Protein AF-A0AAW9EDI1-F1 (afdb_monomer_lite)

Structure (mmCIF, N/CA/C/O backbone):
data_AF-A0AAW9EDI1-F1
#
_entry.id   AF-A0AAW9EDI1-F1
#
loop_
_atom_site.group_PDB
_atom_site.id
_atom_site.type_symbol
_atom_site.label_atom_id
_atom_site.label_alt_id
_atom_site.label_comp_id
_atom_site.label_asym_id
_atom_site.label_entity_id
_atom_site.label_seq_id
_atom_site.pdbx_PDB_ins_code
_atom_site.Cartn_x
_atom_site.Cartn_y
_atom_site.Cartn_z
_atom_site.occupancy
_atom_site.B_iso_or_equiv
_atom_site.auth_seq_id
_atom_site.auth_comp_id
_atom_site.auth_asym_id
_atom_site.auth_atom_id
_atom_site.pdbx_PDB_model_num
ATOM 1 N N . ILE A 1 1 ? 14.212 -4.833 -11.832 1.00 52.66 1 ILE A N 1
ATOM 2 C CA . ILE A 1 1 ? 13.098 -3.894 -12.112 1.00 52.66 1 ILE A CA 1
ATOM 3 C C . ILE A 1 1 ? 11.802 -4.229 -11.341 1.00 52.66 1 ILE A C 1
ATOM 5 O O . ILE A 1 1 ? 11.236 -3.279 -10.820 1.00 52.66 1 ILE A O 1
ATOM 9 N N . PRO A 1 2 ? 11.341 -5.489 -11.134 1.00 60.62 2 PRO A N 1
ATOM 10 C CA . PRO A 1 2 ? 9.997 -5.732 -10.574 1.00 60.62 2 PRO A CA 1
ATOM 11 C C . PRO A 1 2 ? 9.852 -5.493 -9.057 1.00 60.62 2 PRO A C 1
ATOM 13 O O . PRO A 1 2 ? 8.770 -5.659 -8.518 1.00 60.62 2 PRO A O 1
ATOM 16 N N . SER A 1 3 ? 10.912 -5.096 -8.346 1.00 71.12 3 SER A N 1
ATOM 17 C CA . SER A 1 3 ? 10.846 -4.864 -6.891 1.00 71.12 3 SER A CA 1
ATOM 18 C C . SER A 1 3 ? 10.325 -3.466 -6.509 1.00 71.12 3 SER A C 1
ATOM 20 O O . SER A 1 3 ? 10.330 -3.113 -5.328 1.00 71.12 3 SER A O 1
ATOM 22 N N . ASN A 1 4 ? 9.935 -2.652 -7.492 1.00 87.38 4 ASN A N 1
ATOM 23 C CA . ASN A 1 4 ? 9.396 -1.315 -7.275 1.00 87.38 4 ASN A CA 1
ATOM 24 C C . ASN A 1 4 ? 7.876 -1.400 -7.027 1.00 87.38 4 ASN A C 1
ATOM 26 O O . ASN A 1 4 ? 7.164 -1.990 -7.834 1.00 87.38 4 ASN A O 1
ATOM 30 N N . LYS A 1 5 ? 7.373 -0.791 -5.942 1.00 91.81 5 LYS A N 1
ATOM 31 C CA . LYS A 1 5 ? 5.944 -0.840 -5.571 1.00 91.81 5 LYS A CA 1
ATOM 32 C C . LYS A 1 5 ? 5.029 -0.080 -6.533 1.00 91.81 5 LYS A C 1
ATOM 34 O O . LYS A 1 5 ? 3.834 -0.342 -6.524 1.00 91.81 5 LYS A O 1
ATOM 39 N N . ALA A 1 6 ? 5.571 0.763 -7.416 1.00 92.44 6 ALA A N 1
ATOM 40 C CA . ALA A 1 6 ? 4.813 1.367 -8.516 1.00 92.44 6 ALA A CA 1
ATOM 41 C C . ALA A 1 6 ? 4.198 0.334 -9.475 1.00 92.44 6 ALA A C 1
ATOM 43 O O . ALA A 1 6 ? 3.303 0.674 -10.240 1.00 92.44 6 ALA A O 1
ATOM 44 N N . ILE A 1 7 ? 4.653 -0.924 -9.454 1.00 94.19 7 ILE A N 1
ATOM 45 C CA . ILE A 1 7 ? 4.042 -1.981 -10.266 1.00 94.19 7 ILE A CA 1
ATOM 46 C C . ILE A 1 7 ? 2.662 -2.402 -9.744 1.00 94.19 7 ILE A C 1
ATOM 48 O O . ILE A 1 7 ? 1.868 -2.930 -10.511 1.00 94.19 7 ILE A O 1
ATOM 52 N N . LEU A 1 8 ? 2.366 -2.180 -8.460 1.00 95.06 8 LEU A N 1
ATOM 53 C CA . LEU A 1 8 ? 1.157 -2.697 -7.816 1.00 95.06 8 LEU A CA 1
ATOM 54 C C . LEU A 1 8 ? -0.128 -2.045 -8.359 1.00 95.06 8 LEU A C 1
ATOM 56 O O . LEU A 1 8 ? -1.003 -2.809 -8.764 1.00 95.06 8 LEU A O 1
ATOM 60 N N . PRO A 1 9 ? -0.226 -0.703 -8.504 1.00 94.62 9 PRO A N 1
ATOM 61 C CA . PRO A 1 9 ? -1.369 -0.094 -9.189 1.00 94.62 9 PRO A CA 1
ATOM 62 C C . PRO A 1 9 ? -1.560 -0.601 -10.620 1.00 94.62 9 PRO A C 1
ATOM 64 O O . PRO A 1 9 ? -2.677 -0.841 -11.065 1.00 94.62 9 PRO A O 1
ATOM 67 N N . ILE A 1 10 ? -0.459 -0.829 -11.343 1.00 94.50 10 ILE A N 1
ATOM 68 C CA . ILE A 1 10 ? -0.517 -1.344 -12.715 1.00 94.50 10 ILE A CA 1
ATOM 69 C C . ILE A 1 10 ? -1.047 -2.783 -12.734 1.00 94.50 10 ILE A C 1
ATOM 71 O O . ILE A 1 10 ? -1.882 -3.116 -13.569 1.00 94.50 10 ILE A O 1
ATOM 75 N N . LEU A 1 11 ? -0.602 -3.640 -11.811 1.00 95.00 11 LEU A N 1
ATOM 76 C CA . LEU A 1 11 ? -1.105 -5.012 -11.694 1.00 95.00 11 LEU A CA 1
ATOM 77 C C . LEU A 1 11 ? -2.592 -5.042 -11.343 1.00 95.00 11 LEU A C 1
ATOM 79 O O . LEU A 1 11 ? -3.317 -5.845 -11.921 1.00 95.00 11 LEU A O 1
ATOM 83 N N . TRP A 1 12 ? -3.042 -4.162 -10.450 1.00 95.00 12 TRP A N 1
ATOM 84 C CA . TRP A 1 12 ? -4.455 -4.044 -10.102 1.00 95.00 12 TRP A CA 1
ATOM 85 C C . TRP A 1 12 ? -5.308 -3.651 -11.312 1.00 95.00 12 TRP A C 1
ATOM 87 O O . TRP A 1 12 ? -6.292 -4.316 -11.615 1.00 95.00 12 TRP A O 1
ATOM 97 N N . GLN A 1 13 ? -4.872 -2.652 -12.085 1.00 93.38 13 GLN A N 1
ATOM 98 C CA . GLN A 1 13 ? -5.565 -2.231 -13.309 1.00 93.38 13 GLN A CA 1
ATOM 99 C C . GLN A 1 13 ? -5.601 -3.323 -14.387 1.00 93.38 13 GLN A C 1
ATOM 101 O O . GLN A 1 13 ? -6.581 -3.440 -15.120 1.00 93.38 13 GLN A O 1
ATOM 106 N N . LEU A 1 14 ? -4.537 -4.123 -14.503 1.00 96.00 14 LEU A N 1
ATOM 107 C CA . LEU A 1 14 ? -4.464 -5.217 -15.475 1.00 96.00 14 LEU A CA 1
ATOM 108 C C . LEU A 1 14 ? -5.265 -6.456 -15.048 1.00 96.00 14 LEU A C 1
ATOM 110 O O . LEU A 1 14 ? -5.705 -7.215 -15.912 1.00 96.00 14 LEU A O 1
ATOM 114 N N . PHE A 1 15 ? -5.450 -6.673 -13.742 1.00 96.00 15 PHE A N 1
ATOM 115 C CA . PHE A 1 15 ? -6.103 -7.858 -13.179 1.00 96.00 15 PHE A CA 1
ATOM 116 C C . PHE A 1 15 ? -7.068 -7.497 -12.021 1.00 96.00 15 PHE A C 1
ATOM 118 O O . PHE A 1 15 ? -6.839 -7.931 -10.890 1.00 96.00 15 PHE A O 1
ATOM 125 N N . PRO A 1 16 ? -8.156 -6.747 -12.289 1.00 86.44 16 PRO A N 1
ATOM 126 C CA . PRO A 1 16 ? -8.990 -6.087 -11.269 1.00 86.44 16 PRO A CA 1
ATOM 127 C C . PRO A 1 16 ? -9.769 -7.012 -10.317 1.00 86.44 16 PRO A C 1
ATOM 129 O O . PRO A 1 16 ? -10.260 -6.545 -9.298 1.00 86.44 16 PRO A O 1
ATOM 132 N N . ASP A 1 17 ? -9.845 -8.314 -10.605 1.00 86.88 17 ASP A N 1
ATOM 133 C CA . ASP A 1 17 ? -10.539 -9.312 -9.772 1.00 86.88 17 ASP A CA 1
ATOM 134 C C . ASP A 1 17 ? -9.613 -10.467 -9.350 1.00 86.88 17 ASP A C 1
ATOM 136 O O . ASP A 1 17 ? -10.049 -11.588 -9.071 1.00 86.88 17 ASP A O 1
ATOM 140 N N . ASN A 1 18 ? -8.296 -10.241 -9.365 1.00 94.19 18 ASN A N 1
ATOM 141 C CA . ASN A 1 18 ? -7.348 -11.267 -8.954 1.00 94.19 18 ASN A CA 1
ATOM 142 C C . ASN A 1 18 ? -7.421 -11.476 -7.428 1.00 94.19 18 ASN A C 1
ATOM 144 O O . ASN A 1 18 ? -7.142 -10.536 -6.687 1.00 94.19 18 ASN A O 1
ATOM 148 N N . PRO A 1 19 ? -7.686 -12.703 -6.937 1.00 94.19 19 PRO A N 1
ATOM 149 C CA . PRO A 1 19 ? -7.853 -12.972 -5.505 1.00 94.19 19 PRO A CA 1
ATOM 150 C C . PRO A 1 19 ? -6.570 -12.791 -4.676 1.00 94.19 19 PRO A C 1
ATOM 152 O O . PRO A 1 19 ? -6.612 -12.893 -3.454 1.00 94.19 19 PRO A O 1
ATOM 155 N N . TYR A 1 20 ? -5.424 -12.575 -5.325 1.00 95.12 20 TYR A N 1
ATOM 156 C CA . TYR A 1 20 ? -4.129 -12.352 -4.682 1.00 95.12 20 TYR A CA 1
ATOM 157 C C . TYR A 1 20 ? -3.645 -10.902 -4.774 1.00 95.12 20 TYR A C 1
ATOM 159 O O . TYR A 1 20 ? -2.556 -10.600 -4.279 1.00 95.12 20 TYR A O 1
ATOM 167 N N . LEU A 1 21 ? -4.401 -10.019 -5.432 1.00 95.56 21 LEU A N 1
ATOM 168 C CA . LEU A 1 21 ? -4.096 -8.596 -5.487 1.00 95.56 21 LEU A CA 1
ATOM 169 C C . LEU A 1 21 ? -4.999 -7.831 -4.525 1.00 95.56 21 LEU A C 1
ATOM 171 O O . LEU A 1 21 ? -6.145 -8.198 -4.298 1.00 95.56 21 LEU A O 1
ATOM 175 N N . LEU A 1 22 ? -4.435 -6.765 -3.973 1.00 95.81 22 LEU A N 1
ATOM 176 C CA . LEU A 1 22 ? -5.133 -5.807 -3.129 1.00 95.81 22 LEU A CA 1
ATOM 177 C C . LEU A 1 22 ? -5.287 -4.509 -3.910 1.00 95.81 22 LEU A C 1
ATOM 179 O O . LEU A 1 22 ? -4.379 -4.157 -4.680 1.00 95.81 22 LEU A O 1
ATOM 183 N N . ASP A 1 23 ? -6.389 -3.793 -3.683 1.00 95.31 23 ASP A N 1
ATOM 184 C CA . ASP A 1 23 ? -6.621 -2.508 -4.339 1.00 95.31 23 ASP A CA 1
ATOM 185 C C . ASP A 1 23 ? -5.440 -1.577 -4.053 1.00 95.31 23 ASP A C 1
ATOM 187 O O . ASP A 1 23 ? -5.025 -1.407 -2.904 1.00 95.31 23 ASP A O 1
ATOM 191 N N . THR A 1 24 ? -4.811 -1.060 -5.107 1.00 96.56 24 THR A N 1
ATOM 192 C CA . THR A 1 24 ? -3.611 -0.236 -4.980 1.00 96.56 24 THR A CA 1
ATOM 193 C C . THR A 1 24 ? -3.647 0.918 -5.963 1.00 96.56 24 THR A C 1
ATOM 195 O O . THR A 1 24 ? -3.798 0.714 -7.162 1.00 96.56 24 THR A O 1
ATOM 198 N N . GLU A 1 25 ? -3.407 2.128 -5.467 1.00 96.69 25 GLU A N 1
ATOM 199 C CA . GLU A 1 25 ? -3.447 3.358 -6.254 1.00 96.69 25 GLU A CA 1
ATOM 200 C C . GLU A 1 25 ? -2.281 4.291 -5.904 1.00 96.69 25 GLU A C 1
ATOM 202 O O . GLU A 1 25 ? -1.686 4.221 -4.826 1.00 96.69 25 GLU A O 1
ATOM 207 N N . PHE A 1 26 ? -1.939 5.197 -6.822 1.00 95.62 26 PHE A N 1
ATOM 208 C CA . PHE A 1 26 ? -0.939 6.251 -6.570 1.00 95.62 26 PHE A CA 1
ATOM 209 C C . PHE A 1 26 ? -1.490 7.413 -5.734 1.00 95.62 26 PHE A C 1
ATOM 211 O O . PHE A 1 26 ? -0.735 8.249 -5.246 1.00 95.62 26 PHE A O 1
ATOM 218 N N . THR A 1 27 ? -2.810 7.472 -5.563 1.00 95.75 27 THR A N 1
ATOM 219 C CA . THR A 1 27 ? -3.499 8.496 -4.773 1.00 95.75 27 THR A CA 1
ATOM 220 C C . THR A 1 27 ? -4.521 7.840 -3.861 1.00 95.75 27 THR A C 1
ATOM 222 O O . THR A 1 27 ? -5.036 6.768 -4.179 1.00 95.75 27 THR A O 1
ATOM 225 N N . LEU A 1 28 ? -4.815 8.474 -2.728 1.00 94.94 28 LEU A N 1
ATOM 226 C CA . LEU A 1 28 ? -5.833 7.978 -1.814 1.00 94.94 28 LEU A CA 1
ATOM 227 C C . LEU A 1 28 ? -7.224 8.124 -2.448 1.00 94.94 28 LEU A C 1
ATOM 229 O O . LEU A 1 28 ? -7.682 9.238 -2.705 1.00 94.94 28 LEU A O 1
ATOM 233 N N . THR A 1 29 ? -7.887 6.997 -2.701 1.00 95.56 29 THR A N 1
ATOM 234 C CA . THR A 1 29 ? -9.244 6.959 -3.257 1.00 95.56 29 THR A CA 1
ATOM 235 C C . THR A 1 29 ? -10.288 6.800 -2.149 1.00 95.56 29 THR A C 1
ATOM 237 O O . THR A 1 29 ? -9.975 6.258 -1.088 1.00 95.56 29 THR A O 1
ATOM 240 N N . PRO A 1 30 ? -11.560 7.184 -2.384 1.00 95.25 30 PRO A N 1
ATOM 241 C CA . PRO A 1 30 ? -12.627 6.978 -1.403 1.00 95.25 30 PRO A CA 1
ATOM 242 C C . PRO A 1 30 ? -12.795 5.515 -0.977 1.00 95.25 30 PRO A C 1
ATOM 244 O O . PRO A 1 30 ? -13.155 5.253 0.165 1.00 95.25 30 PRO A O 1
ATOM 247 N N . ARG A 1 31 ? -12.520 4.566 -1.883 1.00 93.25 31 ARG A N 1
ATOM 248 C CA . ARG A 1 31 ? -12.579 3.132 -1.582 1.00 93.25 31 ARG A CA 1
ATOM 249 C C . ARG A 1 31 ? -11.507 2.740 -0.570 1.00 93.25 31 ARG A C 1
ATOM 251 O O . ARG A 1 31 ? -11.842 2.138 0.441 1.00 93.25 31 ARG A O 1
ATOM 258 N N . LEU A 1 32 ? -10.265 3.166 -0.803 1.00 95.88 32 LEU A N 1
ATOM 259 C CA . LEU A 1 32 ? -9.149 2.925 0.112 1.00 95.88 32 LEU A CA 1
ATOM 260 C C . LEU A 1 32 ? -9.368 3.590 1.476 1.00 95.88 32 LEU A C 1
ATOM 262 O O . LEU A 1 32 ? -9.090 2.983 2.505 1.00 95.88 32 LEU A O 1
ATOM 266 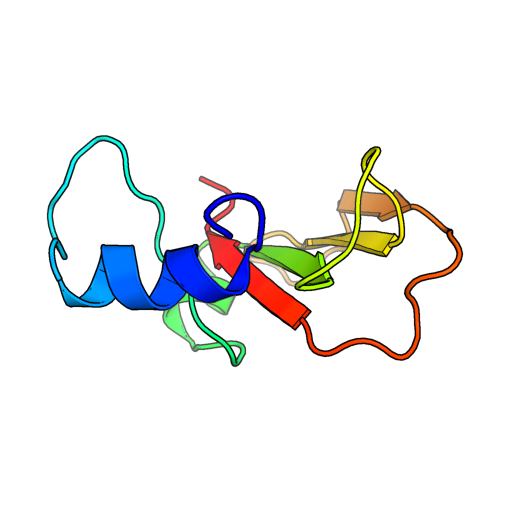N N . SER A 1 33 ? -9.923 4.805 1.508 1.00 94.44 33 SER A N 1
ATOM 267 C CA . SER A 1 33 ? -10.306 5.460 2.766 1.00 94.44 33 SER A CA 1
ATOM 268 C C . SER A 1 33 ? -11.362 4.664 3.543 1.00 94.44 33 SER A C 1
ATOM 270 O O . SER A 1 33 ? -11.296 4.603 4.763 1.00 94.44 33 SER A O 1
ATOM 272 N N . GLN A 1 34 ? -12.316 4.028 2.856 1.00 94.50 34 GLN A N 1
ATOM 273 C CA . GLN A 1 34 ? -13.378 3.234 3.489 1.00 94.50 34 GLN A CA 1
ATOM 274 C C . GLN A 1 34 ? -12.929 1.834 3.927 1.00 94.50 34 GLN A C 1
ATOM 276 O O . GLN A 1 34 ? -13.507 1.289 4.862 1.00 94.50 34 GLN A O 1
ATOM 281 N N . SER A 1 35 ? -11.937 1.234 3.266 1.00 93.69 35 SER A N 1
ATOM 282 C CA . SER A 1 35 ? -11.371 -0.066 3.659 1.00 93.69 35 SER A CA 1
ATOM 283 C C . SER A 1 35 ? -10.255 0.069 4.698 1.00 93.69 35 SER A C 1
ATOM 285 O O . SER A 1 35 ? -9.967 -0.874 5.430 1.00 93.69 35 SER A O 1
ATOM 287 N N . GLY A 1 36 ? -9.615 1.236 4.775 1.00 96.75 36 GLY A N 1
ATOM 288 C CA . GLY A 1 36 ? -8.297 1.385 5.382 1.00 96.75 36 GLY A CA 1
ATOM 289 C C . GLY A 1 36 ? -7.188 1.026 4.389 1.00 96.75 36 GLY A C 1
ATOM 290 O O . GLY A 1 36 ? -7.391 0.273 3.428 1.00 96.75 36 GLY A O 1
ATOM 291 N N . TYR A 1 37 ? -6.004 1.592 4.612 1.00 97.62 37 TYR A N 1
ATOM 292 C CA . TYR A 1 37 ? -4.897 1.533 3.667 1.00 97.62 37 TYR A CA 1
ATOM 293 C C . TYR A 1 37 ? -3.520 1.579 4.336 1.00 97.62 37 TYR A C 1
ATOM 295 O O . TYR A 1 37 ? -3.318 2.121 5.423 1.00 97.62 37 TYR A O 1
ATOM 303 N N . ALA A 1 38 ? -2.535 1.040 3.626 1.00 96.94 38 ALA A N 1
ATOM 304 C CA . ALA A 1 38 ? -1.120 1.189 3.897 1.00 96.94 38 ALA A CA 1
ATOM 305 C C . ALA A 1 38 ? -0.501 2.215 2.936 1.00 96.94 38 ALA A C 1
ATOM 307 O O . ALA A 1 38 ? -0.574 2.054 1.715 1.00 96.94 38 ALA A O 1
ATOM 308 N N . VAL A 1 39 ? 0.169 3.228 3.484 1.00 95.56 39 VAL A N 1
ATOM 309 C CA . VAL A 1 39 ? 1.000 4.186 2.740 1.00 95.56 39 VAL A CA 1
ATOM 310 C C . VAL A 1 39 ? 2.408 3.626 2.645 1.00 95.56 39 VAL A C 1
ATOM 312 O O . VAL A 1 39 ? 3.009 3.287 3.668 1.00 95.56 39 VAL A O 1
ATOM 315 N N . LYS A 1 40 ? 2.935 3.483 1.423 1.00 93.62 40 LYS A N 1
ATOM 316 C CA . LYS A 1 40 ? 4.247 2.859 1.206 1.00 93.62 40 LYS A CA 1
ATOM 317 C C . LYS A 1 40 ? 5.065 3.607 0.150 1.00 93.62 40 LYS A C 1
ATOM 319 O O . LYS A 1 40 ? 4.584 3.740 -0.976 1.00 93.62 40 LYS A O 1
ATOM 324 N N . PRO A 1 41 ? 6.326 3.976 0.433 1.00 92.50 41 PRO A N 1
ATOM 325 C CA . PRO A 1 41 ? 7.212 4.585 -0.554 1.00 92.50 41 PRO A CA 1
ATOM 326 C C . PRO A 1 41 ? 7.545 3.613 -1.683 1.00 92.50 41 PRO A C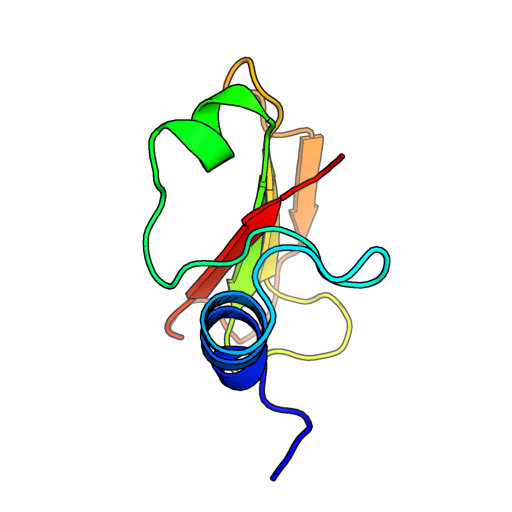 1
ATOM 328 O O . PRO A 1 41 ? 7.918 2.453 -1.458 1.00 92.50 41 PRO A O 1
ATOM 331 N N . ILE A 1 42 ? 7.472 4.119 -2.909 1.00 89.50 42 ILE A N 1
ATOM 332 C CA . ILE A 1 42 ? 7.630 3.376 -4.162 1.00 89.50 42 ILE A CA 1
ATOM 333 C C . ILE A 1 42 ? 8.941 2.572 -4.204 1.00 89.50 42 ILE A C 1
ATOM 335 O O . ILE A 1 42 ? 8.925 1.370 -4.500 1.00 89.50 42 ILE A O 1
ATOM 339 N N . ALA A 1 43 ? 10.067 3.190 -3.831 1.00 84.81 43 ALA A N 1
ATOM 340 C CA . ALA A 1 43 ? 11.382 2.544 -3.790 1.00 84.81 43 ALA A CA 1
ATOM 341 C C . ALA A 1 43 ? 11.878 2.241 -2.361 1.00 84.81 43 ALA A C 1
ATOM 343 O O . ALA A 1 43 ? 13.058 1.926 -2.165 1.00 84.81 43 ALA A O 1
ATOM 344 N N . GLY A 1 44 ? 10.992 2.291 -1.361 1.00 81.56 44 GLY A N 1
ATOM 345 C CA . GLY A 1 44 ? 11.344 1.934 0.010 1.00 81.56 44 GLY A CA 1
ATOM 346 C C . GLY A 1 44 ? 11.503 0.428 0.218 1.00 81.56 44 GLY A C 1
ATOM 347 O O . GLY A 1 44 ? 10.955 -0.406 -0.515 1.00 81.56 44 GLY A O 1
ATOM 348 N N . ARG A 1 45 ? 12.259 0.073 1.258 1.00 82.00 45 ARG A N 1
ATOM 349 C CA . ARG A 1 45 ? 12.623 -1.303 1.631 1.00 82.00 45 ARG A CA 1
ATOM 350 C C . ARG A 1 45 ? 12.633 -1.465 3.154 1.00 82.00 45 ARG A C 1
ATOM 352 O O . ARG A 1 45 ? 12.584 -0.471 3.868 1.00 82.00 45 ARG A O 1
ATOM 359 N N . CYS A 1 46 ? 12.682 -2.709 3.632 1.00 82.69 46 CYS A N 1
ATOM 360 C CA . CYS A 1 46 ? 12.778 -3.050 5.062 1.00 82.69 46 CYS A CA 1
ATOM 361 C C . CYS A 1 46 ? 11.656 -2.486 5.957 1.00 82.69 46 CYS A C 1
ATOM 363 O O . CYS A 1 46 ? 11.861 -2.310 7.151 1.00 82.69 46 CYS A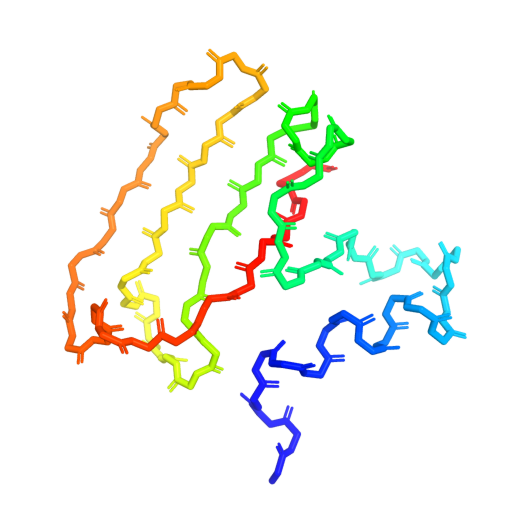 O 1
ATOM 365 N N . GLY A 1 47 ? 10.481 -2.191 5.390 1.00 77.19 47 GLY A N 1
ATOM 366 C CA . GLY A 1 47 ? 9.365 -1.634 6.156 1.00 77.19 47 GLY A CA 1
ATOM 367 C C . GLY A 1 47 ? 9.604 -0.212 6.669 1.00 77.19 47 GLY A C 1
ATOM 368 O O . GLY A 1 47 ? 8.955 0.183 7.627 1.00 77.19 47 GLY A O 1
ATOM 369 N N . SER A 1 48 ? 10.519 0.550 6.066 1.00 83.88 48 SER A N 1
ATOM 370 C CA . SER A 1 48 ? 10.738 1.965 6.384 1.00 83.88 48 SER A CA 1
ATOM 371 C C . SER A 1 48 ? 9.665 2.869 5.772 1.00 83.88 48 SER A C 1
ATOM 373 O O . SER A 1 48 ? 9.276 2.652 4.622 1.00 83.88 48 SER A O 1
ATOM 375 N N . ASN A 1 49 ? 9.266 3.910 6.513 1.00 85.94 49 ASN A N 1
ATOM 376 C CA . ASN A 1 49 ? 8.294 4.928 6.088 1.00 85.94 49 ASN A CA 1
ATOM 377 C C . ASN A 1 49 ? 6.937 4.329 5.689 1.00 85.94 49 ASN A C 1
ATOM 379 O O . ASN A 1 49 ? 6.337 4.732 4.698 1.00 85.94 49 ASN A O 1
ATOM 383 N N . ILE A 1 50 ? 6.485 3.323 6.438 1.00 90.56 50 ILE A N 1
ATOM 384 C CA . ILE A 1 50 ? 5.176 2.698 6.259 1.00 90.56 50 ILE A CA 1
ATOM 385 C C . ILE A 1 50 ? 4.205 3.360 7.225 1.00 90.56 50 ILE A C 1
ATOM 387 O O . ILE A 1 50 ? 4.511 3.455 8.410 1.00 90.56 50 ILE A O 1
ATOM 391 N N . GLY A 1 51 ? 3.042 3.766 6.727 1.00 94.12 51 GLY A N 1
ATOM 392 C CA . GLY A 1 51 ? 1.904 4.172 7.550 1.00 94.12 51 GLY A CA 1
ATOM 393 C C . GLY A 1 51 ? 0.756 3.192 7.362 1.00 94.12 51 GLY A C 1
ATOM 394 O O . GLY A 1 51 ? 0.481 2.792 6.233 1.00 94.12 51 GLY A O 1
ATOM 395 N N . LEU A 1 52 ? 0.103 2.791 8.445 1.00 95.94 52 LEU A N 1
ATOM 396 C CA . LEU A 1 52 ? -1.111 1.978 8.424 1.00 95.94 52 LEU A CA 1
ATOM 397 C C . LEU A 1 52 ? -2.258 2.815 8.977 1.00 95.94 52 LEU A C 1
ATOM 399 O O . LEU A 1 52 ? -2.175 3.296 10.106 1.00 95.94 52 LEU A O 1
ATOM 403 N N . VAL A 1 53 ? -3.315 2.972 8.187 1.00 96.38 53 VAL A N 1
ATOM 404 C CA . VAL A 1 53 ? -4.493 3.772 8.526 1.00 96.38 53 VAL A CA 1
ATOM 405 C C . VAL A 1 53 ? -5.730 2.891 8.395 1.00 96.38 53 VAL A C 1
ATOM 407 O O . VAL A 1 53 ? -5.891 2.198 7.390 1.00 96.38 53 VAL A O 1
ATOM 410 N N . ASP A 1 54 ? -6.586 2.873 9.414 1.00 95.25 54 ASP A N 1
ATOM 411 C CA . ASP A 1 54 ? -7.850 2.137 9.358 1.00 95.25 54 ASP A CA 1
ATOM 412 C C . ASP A 1 54 ? -8.962 2.923 8.637 1.00 95.25 54 ASP A C 1
ATOM 414 O O . ASP A 1 54 ? -8.798 4.073 8.233 1.00 95.25 54 ASP A O 1
ATOM 418 N N . HIS A 1 55 ? -10.120 2.284 8.470 1.00 93.75 55 HIS A N 1
ATOM 419 C CA . HIS A 1 55 ? -11.303 2.872 7.834 1.00 93.75 55 HIS A CA 1
ATOM 420 C C . HIS A 1 55 ? -11.928 4.054 8.601 1.00 93.75 55 HIS A C 1
ATOM 422 O O . HIS A 1 55 ? -12.844 4.702 8.097 1.00 93.75 55 HIS A O 1
ATOM 428 N N . GLN A 1 56 ? -11.492 4.307 9.837 1.00 93.88 56 GLN A N 1
ATOM 429 C CA . GLN A 1 56 ? -11.925 5.428 10.672 1.00 93.88 56 GLN A CA 1
ATOM 430 C C . GLN A 1 56 ? -10.879 6.552 10.691 1.00 93.88 56 GLN A C 1
ATOM 432 O O . GLN A 1 56 ? -10.977 7.456 11.517 1.00 93.88 56 GLN A O 1
ATOM 437 N N . GLU A 1 57 ? -9.889 6.492 9.794 1.00 90.19 57 GLU A N 1
ATOM 438 C CA . GLU A 1 57 ? -8.754 7.415 9.713 1.00 90.19 57 GLU A CA 1
ATOM 439 C C . GLU A 1 57 ? -7.830 7.383 10.946 1.00 90.19 57 GLU A C 1
ATOM 441 O O . GLU A 1 57 ? -7.024 8.293 11.149 1.00 90.19 57 GLU A O 1
ATOM 446 N N . ASN A 1 58 ? -7.876 6.320 11.760 1.00 94.00 58 ASN A N 1
ATOM 447 C CA . ASN A 1 58 ? -6.921 6.151 12.851 1.00 94.00 58 ASN A CA 1
ATOM 448 C C . ASN A 1 58 ? -5.602 5.591 12.319 1.00 94.00 58 ASN A C 1
ATOM 450 O O . ASN A 1 58 ? -5.566 4.594 11.593 1.00 94.00 58 ASN A O 1
ATOM 454 N N . VAL A 1 59 ? -4.495 6.181 12.765 1.00 94.62 59 VAL A N 1
ATOM 455 C CA . VAL A 1 59 ? -3.155 5.649 12.510 1.00 94.62 59 VAL A CA 1
ATOM 456 C C . VAL A 1 59 ? -2.913 4.441 13.419 1.00 94.62 59 VAL A C 1
ATOM 458 O O . VAL A 1 59 ? -2.772 4.576 14.633 1.00 94.62 59 VAL A O 1
ATOM 461 N N . LEU A 1 60 ? -2.851 3.251 12.822 1.00 93.44 60 LEU A N 1
ATOM 462 C CA . LEU A 1 60 ? -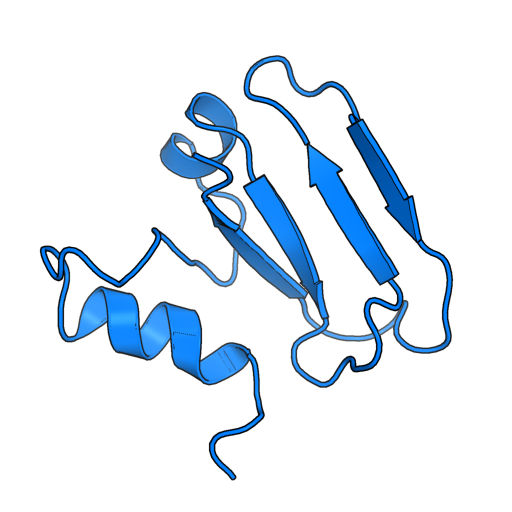2.587 1.984 13.512 1.00 93.44 60 LEU A CA 1
ATOM 463 C C . LEU A 1 60 ? -1.095 1.761 13.779 1.00 93.44 60 LEU A C 1
ATOM 465 O O . LEU A 1 60 ? -0.722 1.033 14.699 1.00 93.44 60 LEU A O 1
ATOM 469 N N . GLY A 1 61 ? -0.236 2.358 12.956 1.00 91.19 61 GLY A N 1
ATOM 470 C CA . GLY A 1 61 ? 1.205 2.254 13.107 1.00 91.19 61 GLY A CA 1
ATOM 471 C C . GLY A 1 61 ? 1.957 3.025 12.037 1.00 9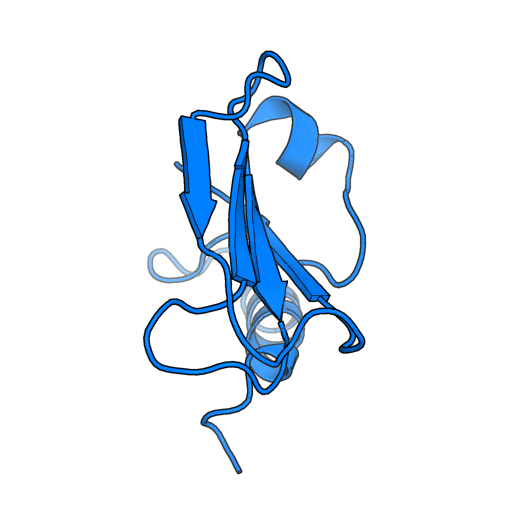1.19 61 GLY A C 1
ATOM 472 O O . GLY A 1 61 ? 1.521 3.110 10.891 1.00 91.19 61 GLY A O 1
ATOM 473 N N . GLU A 1 62 ? 3.115 3.547 12.424 1.00 90.50 62 GLU A N 1
ATOM 474 C CA . GLU A 1 62 ? 4.034 4.251 11.540 1.00 90.50 62 GLU A CA 1
ATOM 475 C C . GLU A 1 62 ? 5.464 3.792 11.798 1.00 90.50 62 GLU A C 1
ATOM 477 O O . GLU A 1 62 ? 5.859 3.509 12.932 1.00 90.50 62 GLU A O 1
ATOM 482 N N . THR A 1 63 ? 6.263 3.733 10.739 1.00 89.06 63 THR A N 1
ATOM 483 C CA . THR A 1 63 ? 7.702 3.502 10.838 1.00 89.06 63 THR A CA 1
ATOM 484 C C . THR A 1 63 ? 8.465 4.678 10.254 1.00 89.06 63 THR A C 1
ATOM 486 O O . THR A 1 63 ? 8.096 5.234 9.223 1.00 89.06 63 THR A O 1
ATOM 489 N N . SER A 1 64 ? 9.577 5.046 10.885 1.00 85.81 64 SER A N 1
ATOM 490 C CA . SER A 1 64 ? 10.494 6.048 10.343 1.00 85.81 64 SER A CA 1
ATOM 491 C C . SER A 1 64 ? 11.501 5.421 9.373 1.00 85.81 64 SER A C 1
ATOM 493 O O . SER A 1 64 ? 11.632 4.196 9.256 1.00 85.81 64 SER A O 1
ATOM 495 N N . GLY A 1 65 ? 12.219 6.265 8.635 1.00 83.06 65 GLY A N 1
ATOM 496 C CA . GLY A 1 65 ? 13.253 5.812 7.713 1.00 83.06 65 GLY A CA 1
ATOM 497 C C . GLY A 1 65 ? 13.684 6.879 6.718 1.00 83.06 65 GLY A C 1
ATOM 498 O O . GLY A 1 65 ? 13.277 8.031 6.794 1.00 83.06 65 GLY A O 1
ATOM 499 N N . GLN A 1 66 ? 14.525 6.480 5.766 1.00 80.00 66 GLN A N 1
ATOM 500 C CA . GLN A 1 66 ? 15.210 7.399 4.850 1.00 80.00 66 GLN A CA 1
ATOM 501 C C . GLN A 1 66 ? 14.424 7.712 3.561 1.00 80.00 66 GLN A C 1
ATOM 503 O O . GLN A 1 66 ? 14.991 8.263 2.619 1.00 80.00 66 GLN A O 1
ATOM 508 N N . PHE A 1 67 ? 13.142 7.342 3.476 1.00 77.25 67 PHE A N 1
ATOM 509 C CA . PHE A 1 67 ? 12.338 7.436 2.249 1.00 77.25 67 PHE A CA 1
ATOM 510 C C . PHE A 1 67 ? 11.211 8.478 2.309 1.00 77.25 67 PHE A C 1
ATOM 512 O O . PHE A 1 67 ? 10.328 8.453 1.461 1.00 77.25 67 PHE A O 1
ATOM 519 N N . GLU A 1 68 ? 11.252 9.414 3.260 1.00 69.12 68 GLU A N 1
ATOM 520 C CA . GLU A 1 68 ? 10.192 10.416 3.495 1.00 69.12 68 GLU A CA 1
ATOM 521 C C . GLU A 1 68 ? 9.853 11.291 2.275 1.00 69.12 68 GLU A C 1
ATOM 523 O O . GLU A 1 68 ? 8.734 11.772 2.157 1.00 69.12 68 GLU A O 1
ATOM 528 N N . HIS A 1 69 ? 10.801 11.477 1.352 1.00 74.69 69 HIS A N 1
ATOM 529 C CA . HIS A 1 69 ? 10.653 12.359 0.186 1.00 74.69 69 HIS A CA 1
ATOM 530 C C . HIS A 1 69 ? 10.283 11.611 -1.106 1.00 74.69 69 HIS A C 1
ATOM 532 O O . HIS A 1 69 ? 10.390 12.173 -2.196 1.00 74.69 69 HIS A O 1
ATOM 538 N N . GLN A 1 70 ? 9.930 10.328 -1.017 1.00 79.06 70 GLN A N 1
ATOM 539 C CA . GLN A 1 70 ? 9.551 9.541 -2.188 1.00 79.06 70 GLN A CA 1
ATOM 540 C C . GLN A 1 70 ? 8.050 9.595 -2.447 1.00 79.06 70 GLN A C 1
ATOM 542 O O . GLN A 1 70 ? 7.245 9.736 -1.531 1.00 79.06 70 GLN A O 1
ATOM 547 N N . GLU A 1 71 ? 7.682 9.415 -3.714 1.00 88.75 71 GLU A N 1
ATOM 548 C CA . GLU A 1 71 ? 6.303 9.117 -4.081 1.00 88.75 71 GLU A CA 1
ATOM 549 C C . GLU A 1 71 ? 5.836 7.832 -3.387 1.00 88.75 71 GLU A C 1
ATOM 551 O O . GLU A 1 71 ? 6.602 6.872 -3.214 1.00 88.75 71 GLU A O 1
ATOM 556 N N . ASN A 1 72 ? 4.566 7.827 -2.996 1.00 93.81 72 ASN A N 1
ATOM 557 C CA . ASN A 1 72 ? 3.938 6.730 -2.281 1.00 93.81 72 ASN A CA 1
ATOM 558 C C . ASN A 1 72 ? 2.905 6.035 -3.163 1.00 93.81 72 ASN A 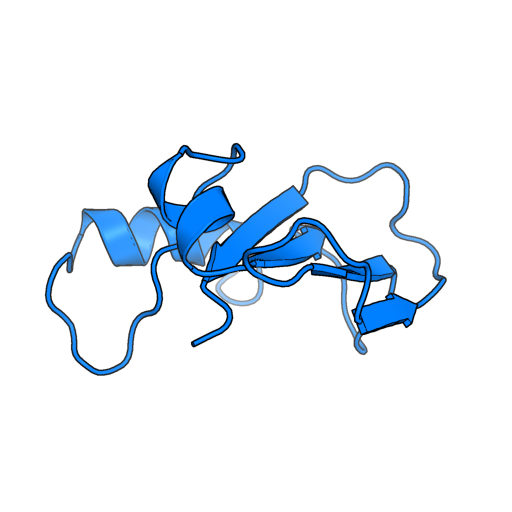C 1
ATOM 560 O O . ASN A 1 72 ? 2.363 6.613 -4.101 1.00 93.81 72 ASN A O 1
ATOM 564 N N . ILE A 1 73 ? 2.614 4.791 -2.809 1.00 95.69 73 ILE A N 1
ATOM 565 C CA . ILE A 1 73 ? 1.372 4.131 -3.190 1.00 95.69 73 ILE A CA 1
ATOM 566 C C . ILE A 1 73 ? 0.517 3.918 -1.946 1.00 95.69 73 ILE A C 1
ATOM 568 O O . ILE A 1 73 ? 1.028 3.849 -0.822 1.00 95.69 73 ILE A O 1
ATOM 572 N N . TYR A 1 74 ? -0.779 3.793 -2.179 1.00 97.12 74 TYR A N 1
ATOM 573 C CA . TYR A 1 74 ? -1.801 3.503 -1.191 1.00 97.12 74 TYR A CA 1
ATOM 574 C C . TYR A 1 74 ? -2.370 2.139 -1.537 1.00 97.12 74 TYR A C 1
ATOM 576 O O . TYR A 1 74 ? -2.846 1.947 -2.651 1.00 97.12 74 TYR A O 1
ATOM 584 N N . GLN A 1 75 ? -2.265 1.186 -0.619 1.00 96.94 75 GLN A N 1
ATOM 585 C CA . GLN A 1 75 ? -2.751 -0.175 -0.827 1.00 96.94 75 GLN A CA 1
ATOM 586 C C . GLN A 1 75 ? -3.752 -0.546 0.257 1.00 96.94 75 GLN A C 1
ATOM 588 O O . GLN A 1 75 ? -3.505 -0.247 1.418 1.00 96.94 75 GLN A O 1
ATOM 593 N N . GLU A 1 76 ? -4.823 -1.232 -0.109 1.00 96.69 76 GLU A N 1
ATOM 594 C CA . GLU A 1 76 ? -5.848 -1.760 0.790 1.00 96.69 76 GLU A CA 1
ATOM 595 C C . GLU A 1 76 ? -5.249 -2.576 1.947 1.00 96.69 76 GLU A C 1
ATOM 597 O O . GLU A 1 76 ? -4.246 -3.286 1.790 1.00 96.69 76 GLU A O 1
ATOM 602 N N . LEU A 1 77 ? -5.845 -2.416 3.132 1.00 93.31 77 LEU A N 1
ATOM 603 C CA . LEU A 1 77 ? -5.387 -3.049 4.368 1.00 93.31 77 LEU A CA 1
ATOM 604 C C . LEU A 1 77 ? -6.047 -4.415 4.639 1.00 93.31 77 LEU A C 1
ATOM 606 O O . LEU A 1 77 ? -5.414 -5.246 5.294 1.00 93.31 77 LEU A O 1
ATOM 610 N N . TRP A 1 78 ? -7.273 -4.643 4.148 1.00 82.25 78 TRP A N 1
ATOM 611 C CA . TRP A 1 78 ? -8.110 -5.815 4.446 1.00 82.25 78 TRP A CA 1
ATOM 612 C C . TRP A 1 78 ? -8.789 -6.378 3.207 1.00 82.25 78 TRP A C 1
ATOM 614 O O . TRP A 1 78 ? -9.306 -5.558 2.425 1.00 82.25 78 TRP A O 1
#

Organism: Klebsiella aerogenes (NCBI:txid548)

pLDDT: mean 90.16, std 8.45, range [52.66, 97.62]

Secondary structure (DSSP, 8-state):
-TT-TTHHHHHHHHSTT-TT---EESS--HHHHHH-EEEEETT--TTTT-EEE-TTS-EEEE---TTTTS-EEEEE--

Radius of gyration: 12.14 Å; chains: 1; bounding box: 29×25×29 Å

Sequence (78 aa):
IPSNKAILPILWQLFPDNPYLLDTEFTLTPRLSQSGYAVKPIAGRCGSNIGLVDHQENVLGETSGQFEHQENIYQELW

InterPro domains:
  IPR005494 Glutathionylspermidine synthase, pre-ATP-grasp-like domain [PF03738] (3-77)

Foldseek 3Di:
DPPFCVCQCVVCVVPVPPPPHWHKDLDDDPVCLQQWWWKAFRPDDPQAQIWTAGNVRDTPDGHHDDRPPGRIMITGDD